Protein 1PBJ (pdb70)

InterPro domains:
  IPR000644 CBS domain [PF00571] (3-58)
  IPR000644 CBS domain [PF00571] (69-120)
  IPR000644 CBS domain [PS51371] (7-62)
  IPR000644 CBS domain [PS51371] (71-125)
  IPR000644 CBS domain [SM00116] (10-57)
  IPR000644 CBS domain [SM00116] (74-121)
  IPR046342 CBS domain superfamily [G3DSA:3.10.580.10] (1-125)
  IPR046342 CBS domain superfamily [SSF54631] (2-119)
  IPR051257 Diverse Function CBS-Domain-Containing Protein [PTHR43080] (1-119)

Foldseek 3Di:
DQLVFFQPFAADEQQFWQVVQVCCCVPPVDFKHQYDYPRAGDGMAGVVNVVVCVVVVHDRRPHTRVNPDAVLQEDESPDDLVVNVVSVVVPDQKGFYDDPRGGRGMHGVVRSVVVD

Secondary structure (DSSP, 8-state):
-GGG---S--EEETT-BHHHHHHHHHHH---EEEEEETTEEEEEEEHHHHHHHHHHT--TTTSBGGG---GGGEE-TTS-HHHHHH--TT--SEEEEEETTEEEEEEEHHHHHHH-

Organism: Methanothermobacter thermautotrophicus (strain ATCC 29096 / DSM 1053 / JCM 10044 / NBRC 100330 / Delta H) (NCBI:txid187420)

Structure (mmCIF, N/CA/C/O backbone):
data_1PBJ
#
_entry.id   1PBJ
#
_cell.length_a   58.788
_cell.length_b   48.586
_cell.length_c   56.481
_cell.angle_alpha   90.00
_cell.angle_beta   107.78
_cell.angle_gamma   90.00
#
_symmetry.space_group_name_H-M   'C 1 2 1'
#
loop_
_entity.id
_entity.type
_entity.pdbx_description
1 polymer 'hypothetical protein'
2 non-polymer 'MAGNESIUM ION'
3 water water
#
loop_
_atom_site.group_PDB
_atom_site.id
_atom_site.type_symbol
_atom_site.label_atom_id
_atom_site.label_alt_id
_atom_site.label_comp_id
_atom_site.label_asym_id
_atom_site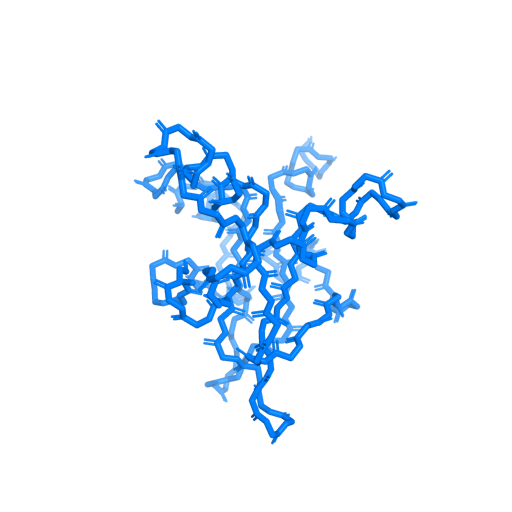.label_entity_id
_atom_site.label_seq_id
_atom_site.pdbx_PDB_ins_code
_atom_site.Cartn_x
_atom_site.Cartn_y
_atom_site.Cartn_z
_atom_site.occupancy
_atom_site.B_iso_or_equiv
_atom_site.auth_seq_id
_atom_site.auth_comp_id
_atom_site.auth_asym_id
_atom_site.auth_atom_id
_atom_site.pdbx_PDB_model_num
ATOM 1 N N . ARG A 1 2 ? -10.217 25.041 4.795 1.00 20.10 2 ARG A N 1
ATOM 2 C CA . ARG A 1 2 ? -9.129 24.101 5.203 1.00 18.61 2 ARG A CA 1
ATOM 3 C C . ARG A 1 2 ? -8.241 24.685 6.273 1.00 17.08 2 ARG A C 1
ATOM 4 O O . ARG A 1 2 ? -8.295 25.874 6.570 1.00 16.64 2 ARG A O 1
ATOM 12 N N . VAL A 1 3 ? -7.416 23.826 6.863 1.00 16.02 3 VAL A N 1
ATOM 13 C CA . VAL A 1 3 ? -6.520 24.266 7.913 1.00 16.40 3 VAL A CA 1
ATOM 14 C C . VAL A 1 3 ? -5.711 25.497 7.525 1.00 16.76 3 VAL A C 1
ATOM 15 O O . VAL A 1 3 ? -5.598 26.437 8.301 1.00 16.13 3 VAL A O 1
ATOM 19 N N . GLU A 1 4 ? -5.167 25.527 6.311 1.00 17.08 4 GLU A N 1
ATOM 20 C CA . GLU A 1 4 ? -4.373 26.696 5.966 1.00 19.18 4 GLU A CA 1
ATOM 21 C C . GLU A 1 4 ? -5.143 28.010 5.994 1.00 18.65 4 GLU A C 1
ATOM 22 O O . GLU A 1 4 ? -4.542 29.068 6.145 1.00 19.71 4 GLU A O 1
ATOM 28 N N . ASP A 1 5 ? -6.465 27.942 5.874 1.00 19.25 5 ASP A N 1
ATOM 29 C CA . ASP A 1 5 ? -7.286 29.149 5.880 1.00 21.05 5 ASP A CA 1
ATOM 30 C C . ASP A 1 5 ? -7.540 29.732 7.268 1.00 20.85 5 ASP A C 1
ATOM 31 O O . ASP A 1 5 ? -7.852 30.913 7.403 1.00 22.66 5 ASP A O 1
ATOM 36 N N A VAL A 1 6 ? -7.406 28.884 8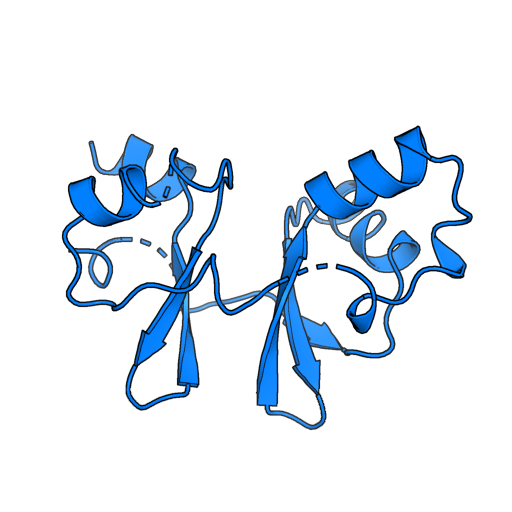.284 0.50 20.35 6 VAL A N 1
ATOM 37 N N B VAL A 1 6 ? -7.383 28.930 8.315 0.50 20.03 6 VAL A N 1
ATOM 38 C CA A VAL A 1 6 ? -7.693 29.244 9.673 0.50 20.38 6 VAL A CA 1
ATOM 39 C CA B VAL A 1 6 ? -7.629 29.454 9.656 0.50 19.70 6 VAL A CA 1
ATOM 40 C C A VAL A 1 6 ? -6.495 29.228 10.624 0.50 19.60 6 VAL A C 1
ATOM 41 C C B VAL A 1 6 ? -6.418 29.387 10.585 0.50 19.32 6 VAL A C 1
ATOM 42 O O A VAL A 1 6 ? -6.576 29.733 11.742 0.50 19.40 6 VAL A O 1
ATOM 43 O O B VAL A 1 6 ? -6.418 29.997 11.655 0.50 19.02 6 VAL A O 1
ATOM 58 N N . VAL A 1 8 ? -2.693 29.911 12.306 1.00 19.17 8 VAL A N 1
ATOM 59 C CA . VAL A 1 8 ? -1.900 31.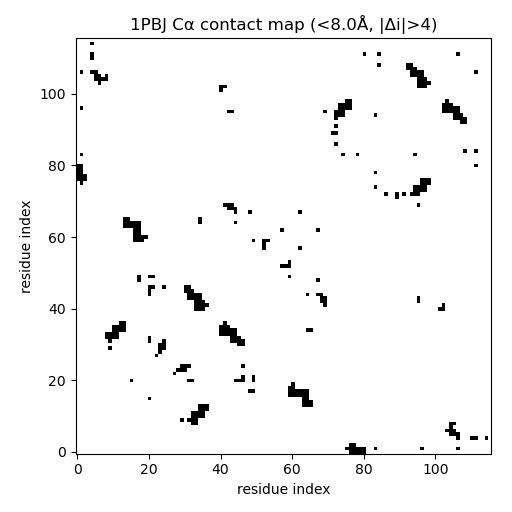072 12.670 1.00 19.87 8 VAL A CA 1
ATOM 60 C C . VAL A 1 8 ? -0.455 30.745 12.288 1.00 20.31 8 VAL A C 1
ATOM 61 O O . VAL A 1 8 ? 0.076 29.710 12.691 1.00 19.29 8 VAL A O 1
ATOM 65 N N . THR A 1 9 ? 0.178 31.601 11.491 1.00 20.91 9 THR A N 1
ATOM 66 C CA . THR A 1 9 ? 1.565 31.368 11.100 1.00 21.91 9 THR A CA 1
ATOM 67 C C . THR A 1 9 ? 2.537 32.141 12.000 1.00 21.92 9 THR A C 1
ATOM 68 O O . THR A 1 9 ? 3.727 31.818 12.095 1.00 22.95 9 THR A O 1
ATOM 72 N N . ASP A 1 10 ? 2.006 33.150 12.682 1.00 22.31 10 ASP A N 1
ATOM 73 C CA . ASP A 1 10 ? 2.774 33.977 13.602 1.00 24.73 10 ASP A CA 1
ATOM 74 C C . ASP A 1 10 ? 2.822 33.221 14.939 1.00 24.05 10 ASP A C 1
ATOM 75 O O . ASP A 1 10 ? 2.118 33.571 15.882 1.00 26.29 10 ASP A O 1
ATOM 80 N N . VAL A 1 11 ? 3.666 32.193 15.024 1.00 21.64 11 VAL A N 1
ATOM 81 C CA . VAL A 1 11 ? 3.708 31.386 16.246 1.00 20.09 11 VAL A CA 1
ATOM 82 C C . VAL A 1 11 ? 4.675 31.820 17.335 1.00 17.88 11 VAL A C 1
ATOM 83 O O . VAL A 1 11 ? 5.755 32.354 17.070 1.00 19.24 11 VAL A O 1
ATOM 87 N N . ASP A 1 12 ? 4.273 31.571 18.576 1.00 16.24 12 ASP A N 1
ATOM 88 C CA . ASP A 1 12 ? 5.110 31.864 19.732 1.00 15.89 12 ASP A CA 1
ATOM 89 C C . ASP A 1 12 ? 6.054 30.676 19.876 1.00 14.21 12 ASP A C 1
ATOM 90 O O . ASP A 1 12 ? 5.625 29.534 19.712 1.00 13.94 12 ASP A O 1
ATOM 95 N N . THR A 1 13 ? 7.320 30.935 20.156 1.00 13.35 13 THR A N 1
ATOM 96 C CA . THR A 1 13 ? 8.312 29.880 20.313 1.00 14.72 13 THR A CA 1
ATOM 97 C C . THR A 1 13 ? 8.996 29.945 21.668 1.00 14.27 13 THR A C 1
ATOM 98 O O . THR A 1 13 ? 8.995 30.986 22.342 1.00 16.34 13 THR A O 1
ATOM 102 N N . ILE A 1 14 ? 9.584 28.818 22.058 1.00 13.29 14 ILE A N 1
ATOM 103 C CA . ILE A 1 14 ? 10.320 28.719 23.305 1.00 12.20 14 ILE A CA 1
ATOM 104 C C . ILE A 1 14 ? 11.496 27.775 23.074 1.00 12.25 14 ILE A C 1
ATOM 105 O O . ILE A 1 14 ? 11.370 26.802 22.324 1.00 13.20 14 ILE A O 1
ATOM 110 N N . ASP A 1 15 ? 12.643 28.062 23.673 1.00 13.12 15 ASP A N 1
ATOM 111 C CA . ASP A 1 15 ? 13.792 27.194 23.476 1.00 13.54 15 ASP A CA 1
ATOM 112 C C . ASP A 1 15 ? 13.607 25.852 24.161 1.00 13.30 15 ASP A C 1
ATOM 113 O O . ASP A 1 15 ? 12.961 25.759 25.223 1.00 12.73 15 ASP A O 1
ATOM 118 N N . ILE A 1 16 ? 14.220 24.829 23.569 1.00 13.93 16 ILE A N 1
ATOM 119 C CA . ILE A 1 16 ? 14.134 23.468 24.076 1.00 15.22 16 ILE A CA 1
ATOM 120 C C . ILE A 1 16 ? 14.678 23.299 25.500 1.00 14.14 16 ILE A C 1
ATOM 121 O O . ILE A 1 16 ? 14.303 22.358 26.203 1.00 15.21 16 ILE A O 1
ATOM 126 N N . THR A 1 17 ? 15.521 24.230 25.940 1.00 13.96 17 THR A N 1
ATOM 127 C CA . THR A 1 17 ? 16.078 24.143 27.288 1.00 14.87 17 THR A CA 1
ATOM 128 C C . THR A 1 17 ? 15.192 24.803 28.350 1.00 13.35 17 THR A C 1
ATOM 129 O O . THR A 1 17 ? 15.525 24.776 29.536 1.00 14.39 17 THR A O 1
ATOM 133 N N . ALA A 1 18 ? 14.076 25.400 27.929 1.00 11.73 18 ALA A N 1
ATOM 134 C CA . ALA A 1 18 ? 13.172 26.040 28.884 1.00 10.81 18 ALA A CA 1
ATOM 135 C C . ALA A 1 18 ? 12.463 25.017 29.767 1.00 10.25 18 ALA A C 1
ATOM 136 O O . ALA A 1 18 ? 12.494 23.806 29.484 1.00 10.60 18 ALA A O 1
ATOM 138 N N . SER A 1 19 ? 11.841 25.499 30.839 1.00 9.66 19 SER A N 1
ATOM 139 C CA . SER A 1 19 ? 11.127 24.636 31.772 1.00 10.19 19 SER A CA 1
ATOM 140 C C . SER A 1 19 ? 9.630 24.931 31.803 1.00 9.76 19 SER A C 1
ATOM 141 O O . SER A 1 19 ? 9.153 25.916 31.222 1.00 9.47 19 SER A O 1
ATOM 144 N N . LEU A 1 20 ? 8.889 24.074 32.512 1.00 9.83 20 LEU A N 1
ATOM 145 C CA . LEU A 1 20 ? 7.459 24.292 32.676 1.00 8.72 20 LEU A CA 1
ATOM 146 C C . LEU A 1 20 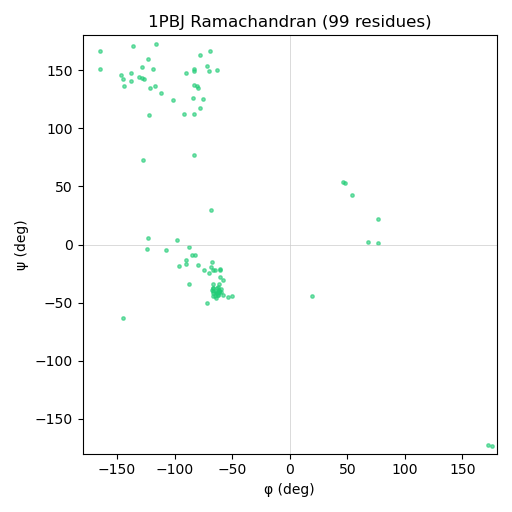? 7.192 25.546 33.526 1.00 9.42 20 LEU A C 1
ATOM 147 O O . LEU A 1 20 ? 6.103 26.110 33.460 1.00 9.78 20 LEU A O 1
ATOM 152 N N . GLU A 1 21 ? 8.163 25.969 34.339 1.00 10.00 21 GLU A N 1
ATOM 153 C CA . GLU A 1 21 ? 7.981 27.209 35.096 1.00 11.01 21 GLU A CA 1
ATOM 154 C C . GLU A 1 21 ? 7.936 28.367 34.083 1.00 9.79 21 GLU A C 1
ATOM 155 O O . GLU A 1 21 ? 7.163 29.305 34.248 1.00 10.06 21 GLU A O 1
ATOM 161 N N . ASP A 1 22 ? 8.741 28.285 33.025 1.00 9.19 22 ASP A N 1
ATOM 162 C CA . ASP A 1 22 ? 8.721 29.317 31.993 1.00 9.85 22 ASP A CA 1
ATOM 163 C C . ASP A 1 22 ? 7.380 29.292 31.251 1.00 10.29 22 ASP A C 1
ATOM 164 O O . ASP A 1 22 ? 6.808 30.338 30.959 1.00 10.90 22 ASP A O 1
ATOM 169 N N . VAL A 1 23 ? 6.866 28.093 30.941 1.00 8.82 23 VAL A N 1
ATOM 170 C CA . VAL A 1 23 ? 5.580 27.991 30.247 1.00 8.64 23 VAL A CA 1
ATOM 171 C C . VAL A 1 23 ? 4.472 28.573 31.120 1.00 8.70 23 VAL A C 1
ATOM 172 O O . VAL A 1 23 ? 3.600 29.290 30.621 1.00 9.32 23 VAL A O 1
ATOM 176 N N . LEU A 1 24 ? 4.506 28.284 32.421 1.00 8.01 24 LEU A N 1
ATOM 177 C CA . LEU A 1 24 ? 3.522 28.829 33.332 1.00 8.51 24 LEU A CA 1
ATOM 178 C C . LEU A 1 24 ? 3.588 30.357 33.359 1.00 8.87 24 LEU A C 1
ATOM 179 O O . LEU A 1 24 ? 2.552 31.047 33.285 1.00 9.45 24 LEU A O 1
ATOM 184 N N A ARG A 1 25 ? 4.807 30.887 33.462 0.50 9.36 25 ARG A N 1
ATOM 185 N N B ARG A 1 25 ? 4.802 30.894 33.476 0.50 9.03 25 ARG A N 1
ATOM 186 C CA A ARG A 1 25 ? 4.992 32.331 33.520 0.50 10.19 25 ARG A CA 1
ATOM 187 C CA B ARG A 1 25 ? 4.964 32.340 33.548 0.50 9.40 25 ARG A CA 1
ATOM 188 C C A ARG A 1 25 ? 4.469 32.988 32.250 0.50 10.08 25 ARG A C 1
ATOM 189 C C B ARG A 1 25 ? 4.491 33.005 32.248 0.50 9.59 25 ARG A C 1
ATOM 190 O O A ARG A 1 25 ? 3.789 34.020 32.311 0.50 11.12 25 ARG A O 1
ATOM 191 O O B ARG A 1 25 ? 3.864 34.067 32.287 0.50 10.54 25 ARG A O 1
ATOM 206 N N . ASN A 1 26 ? 4.777 32.400 31.100 1.00 9.82 26 ASN A N 1
ATOM 207 C CA . ASN A 1 26 ? 4.327 32.956 29.825 1.00 10.00 26 ASN A CA 1
ATOM 208 C C . ASN A 1 26 ? 2.805 33.015 29.775 1.00 10.21 26 ASN A C 1
ATOM 209 O O . ASN A 1 26 ? 2.242 33.922 29.177 1.00 11.01 26 ASN A O 1
ATOM 214 N N . TYR A 1 27 ? 2.135 32.040 30.382 1.00 9.57 27 TYR A N 1
ATOM 215 C CA . TYR A 1 27 ? 0.684 32.067 30.430 1.00 9.99 27 TYR A CA 1
ATOM 216 C C . TYR A 1 27 ? 0.151 33.144 31.381 1.00 9.65 27 TYR A C 1
ATOM 217 O O . TYR A 1 27 ? -0.700 33.957 31.007 1.00 10.70 27 TYR A O 1
ATOM 226 N N . VAL A 1 28 ? 0.662 33.163 32.606 1.00 10.27 28 VAL A N 1
ATOM 227 C CA . VAL A 1 28 ? 0.162 34.110 33.586 1.00 12.44 28 VAL A CA 1
ATOM 228 C C . VAL A 1 28 ? 0.486 35.557 33.244 1.00 11.92 28 VAL A C 1
ATOM 229 O O . VAL A 1 28 ? -0.361 36.440 33.429 1.00 14.06 28 VAL A O 1
ATOM 233 N N . GLU A 1 29 ? 1.684 35.807 32.726 1.00 10.43 29 GLU A N 1
ATOM 234 C CA . GLU A 1 29 ? 2.077 37.188 32.408 1.00 11.21 29 GLU A CA 1
ATOM 235 C C . GLU A 1 29 ? 1.673 37.680 31.018 1.00 12.27 29 GLU A C 1
ATOM 236 O O . GLU A 1 29 ? 1.344 38.864 30.849 1.00 12.81 29 GLU A O 1
ATOM 242 N N . ASN A 1 30 ? 1.664 36.799 30.028 1.00 10.32 30 ASN A N 1
ATOM 243 C CA . ASN A 1 30 ? 1.413 37.212 28.655 1.00 11.30 30 ASN A CA 1
ATOM 244 C C . ASN A 1 30 ? 0.253 36.517 27.967 1.00 11.37 30 ASN A C 1
ATOM 245 O O . ASN A 1 30 ? 0.053 36.718 26.778 1.00 12.95 30 ASN A O 1
ATOM 250 N N . ALA A 1 31 ? -0.475 35.694 28.709 1.00 11.66 31 ALA A N 1
ATOM 251 C CA . ALA A 1 31 ? -1.634 34.985 28.169 1.00 11.76 31 ALA A CA 1
ATOM 252 C C . ALA A 1 31 ? -1.316 34.002 27.041 1.00 11.77 31 ALA A C 1
ATOM 253 O O . ALA A 1 31 ? -2.172 33.739 26.179 1.00 14.75 31 ALA A O 1
ATOM 255 N N A LYS A 1 32 ? -0.099 33.450 27.041 0.50 11.52 32 LYS A N 1
ATOM 256 N N B LYS A 1 32 ? -0.103 33.460 27.055 0.50 11.04 32 LYS A N 1
ATOM 257 C CA A LYS A 1 32 ? 0.315 32.473 26.024 0.50 12.09 32 LYS A CA 1
ATOM 258 C CA B LYS A 1 32 ? 0.280 32.477 26.060 0.50 11.20 32 LYS A CA 1
ATOM 259 C C A LYS A 1 32 ? 0.003 31.061 26.519 0.50 10.52 32 LYS A C 1
ATOM 260 C C B LYS A 1 32 ? -0.127 31.119 26.617 0.50 10.09 32 LYS A C 1
ATOM 261 O O A LYS A 1 32 ? 0.628 30.574 27.461 0.50 10.90 32 LYS A O 1
ATOM 262 O O B LYS A 1 32 ? 0.261 30.750 27.725 0.50 10.25 32 LYS A O 1
ATOM 273 N N . GLY A 1 33 ? -0.952 30.408 25.860 1.00 9.79 33 GLY A N 1
ATOM 274 C CA . GLY A 1 33 ? -1.381 29.076 26.272 1.00 10.08 33 GLY A CA 1
ATOM 275 C C . GLY A 1 33 ? -0.473 27.957 25.798 1.00 9.60 33 GLY A C 1
ATOM 276 O O . GLY A 1 33 ? -0.589 26.813 26.273 1.00 9.75 33 GLY A O 1
ATOM 277 N N . SER A 1 34 ? 0.439 28.269 24.885 1.00 9.15 34 SER A 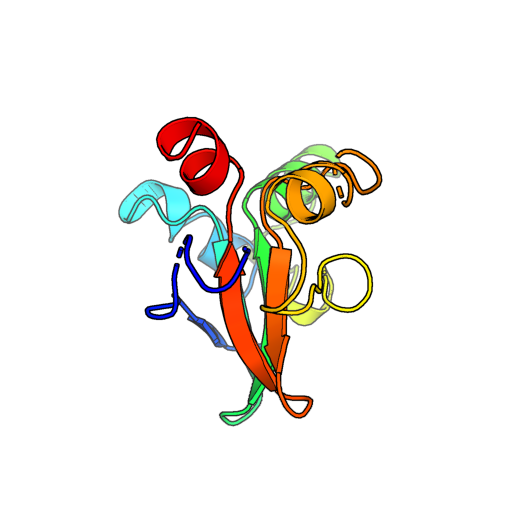N 1
ATOM 278 C CA . SER A 1 34 ? 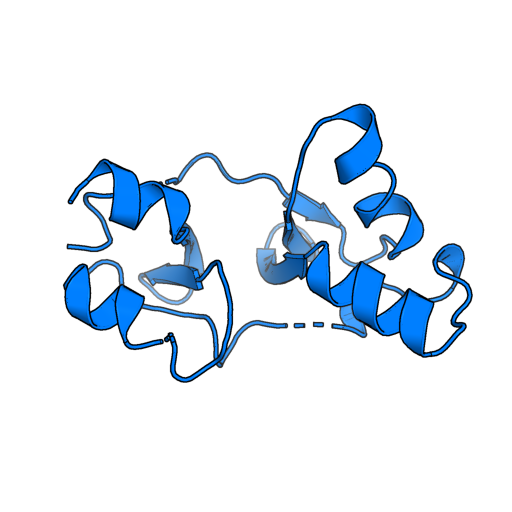1.337 27.260 24.326 1.00 10.03 34 SER A CA 1
ATOM 279 C C . SER A 1 34 ? 2.495 27.939 23.608 1.00 9.91 34 SER A C 1
ATOM 280 O O . SER A 1 34 ? 2.467 29.158 23.363 1.00 11.07 34 SER A O 1
ATOM 283 N N . SER A 1 35 ? 3.511 27.160 23.298 1.00 9.59 35 SER A N 1
ATOM 284 C CA . SER A 1 35 ? 4.646 27.636 22.527 1.00 10.23 35 SER A CA 1
ATOM 285 C C . SER A 1 35 ? 5.162 26.485 21.671 1.00 10.69 35 SER A C 1
ATOM 286 O O . SER A 1 35 ? 5.089 25.306 22.072 1.00 9.45 35 SER A O 1
ATOM 289 N N . VAL A 1 36 ? 5.646 26.813 20.479 1.00 10.01 36 VAL A N 1
ATOM 290 C CA . VAL A 1 36 ? 6.300 25.831 19.617 1.00 10.72 36 VAL A CA 1
ATOM 291 C C . VAL A 1 36 ? 7.759 25.771 20.114 1.00 10.04 36 VAL A C 1
ATOM 292 O O . VAL A 1 36 ? 8.450 26.808 20.240 1.00 11.98 36 VAL A O 1
ATOM 296 N N . VAL A 1 37 ? 8.236 24.569 20.433 1.00 10.67 37 VAL A N 1
ATOM 297 C CA . VAL A 1 37 ? 9.583 24.382 20.956 1.00 10.66 37 VAL A CA 1
ATOM 298 C C . VAL A 1 37 ? 10.583 24.418 19.805 1.00 12.22 37 VAL A C 1
ATOM 299 O O . VAL A 1 37 ? 10.368 23.805 18.760 1.00 12.48 37 VAL A O 1
ATOM 303 N N . VAL A 1 38 ? 11.673 25.144 20.014 1.00 12.34 38 VAL A N 1
ATOM 304 C CA . VAL A 1 38 ? 12.714 25.277 18.995 1.00 13.74 38 VAL A CA 1
ATOM 305 C C . VAL A 1 38 ? 14.051 24.793 19.525 1.00 15.18 38 VAL A C 1
ATOM 306 O O . VAL A 1 38 ? 14.440 25.114 20.652 1.00 16.12 38 VAL A O 1
ATOM 310 N N . LYS A 1 39 ? 14.737 24.016 18.695 1.00 16.75 39 LYS A N 1
ATOM 311 C CA . LYS A 1 39 ? 16.062 23.496 19.013 1.00 18.90 39 LYS A CA 1
ATOM 312 C C . LYS A 1 39 ? 16.995 23.979 17.903 1.00 20.72 39 LYS A C 1
ATOM 313 O O . LYS A 1 39 ? 16.860 23.562 16.753 1.00 20.48 39 LYS A O 1
ATOM 319 N N . GLU A 1 40 ? 17.910 24.878 18.263 1.00 23.04 40 GLU A N 1
ATOM 320 C CA . GLU A 1 40 ? 18.868 25.441 17.309 1.00 26.01 40 GLU A CA 1
ATOM 321 C C . GLU A 1 40 ? 18.181 25.906 16.029 1.00 26.13 40 GLU A C 1
ATOM 322 O O . GLU A 1 40 ? 18.556 25.495 14.920 1.00 27.63 40 GLU A O 1
ATOM 328 N N . GLY A 1 41 ? 17.161 26.739 16.194 1.00 25.16 41 GLY A N 1
ATOM 329 C CA . GLY A 1 41 ? 16.438 27.277 15.054 1.00 24.28 41 GLY A CA 1
ATOM 330 C C . GLY A 1 41 ? 15.443 26.375 14.341 1.00 24.08 41 GLY A C 1
ATOM 331 O O . GLY A 1 41 ? 14.834 26.803 13.359 1.00 25.94 41 GLY A O 1
ATOM 332 N N . VAL A 1 42 ? 15.267 25.145 14.803 1.00 21.64 42 VAL A N 1
ATOM 333 C CA . VAL A 1 42 ? 14.321 24.244 14.152 1.00 19.41 42 VAL A CA 1
ATOM 334 C C . VAL A 1 42 ? 13.135 23.979 15.079 1.00 17.16 42 VAL A C 1
ATOM 335 O O . VAL A 1 42 ? 13.322 23.657 16.248 1.00 17.11 42 VAL A O 1
ATOM 339 N N . ARG A 1 43 ? 11.927 24.134 14.551 1.00 15.96 43 ARG A N 1
ATOM 340 C CA . ARG A 1 43 ? 10.711 23.886 15.349 1.00 13.70 43 ARG A CA 1
ATOM 341 C C . ARG A 1 43 ? 10.562 22.383 15.473 1.00 15.43 43 ARG A C 1
ATOM 342 O O . ARG A 1 43 ? 10.536 21.672 14.463 1.00 16.08 43 ARG A O 1
ATOM 350 N N . VAL A 1 44 ? 10.465 21.893 16.706 1.00 13.39 44 VAL A N 1
ATOM 351 C CA . VAL A 1 44 ? 10.403 20.457 16.945 1.00 13.30 44 VAL A CA 1
ATOM 352 C C . VAL A 1 44 ? 9.213 19.897 17.728 1.00 11.92 44 VAL A C 1
ATOM 353 O O . VAL A 1 44 ? 9.109 18.691 17.886 1.00 12.80 44 VAL A O 1
ATOM 357 N N . GLY A 1 45 ? 8.324 20.748 18.216 1.00 11.75 45 GLY A N 1
ATOM 358 C CA . GLY A 1 45 ? 7.178 20.236 18.947 1.00 11.19 45 GLY A CA 1
ATOM 359 C C . GLY A 1 45 ? 6.406 21.374 19.574 1.00 9.87 45 GLY A C 1
ATOM 360 O O . GLY A 1 45 ? 6.682 22.549 19.313 1.00 10.31 45 GLY A O 1
ATOM 361 N N . ILE A 1 46 ? 5.421 21.025 20.392 1.00 7.80 46 ILE A N 1
ATOM 362 C CA . ILE A 1 46 ? 4.593 22.024 21.078 1.00 7.93 46 ILE A CA 1
ATOM 363 C C . ILE A 1 46 ? 4.507 21.687 22.571 1.00 8.38 46 ILE A C 1
ATOM 364 O O . ILE A 1 46 ? 4.508 20.504 22.947 1.00 7.95 46 ILE A O 1
ATOM 369 N N . VAL A 1 47 ? 4.483 22.716 23.420 1.00 7.91 47 VAL A N 1
ATOM 370 C CA . VAL A 1 47 ? 4.331 22.534 24.863 1.00 8.34 47 VAL A CA 1
ATOM 371 C C . VAL A 1 47 ? 3.188 23.460 25.243 1.00 7.72 47 VAL A C 1
ATOM 372 O O . VAL A 1 47 ? 3.055 24.577 24.689 1.00 8.00 47 VAL A O 1
ATOM 376 N N . THR A 1 48 ? 2.366 23.015 26.188 1.00 8.21 48 THR A N 1
ATOM 377 C CA . THR A 1 48 ? 1.156 23.768 26.506 1.00 7.62 48 THR A CA 1
ATOM 378 C C . THR A 1 48 ? 0.866 23.918 27.993 1.00 7.43 48 THR A C 1
ATOM 379 O O . THR A 1 48 ? 1.496 23.275 28.843 1.00 7.93 48 THR A O 1
ATOM 383 N N . THR A 1 49 ? -0.125 24.757 28.308 1.00 7.30 49 THR A N 1
ATOM 384 C CA . THR A 1 49 ? -0.552 24.881 29.696 1.00 7.91 49 THR A CA 1
ATOM 385 C C . THR A 1 49 ? -1.160 23.561 30.212 1.00 8.49 49 THR A C 1
ATOM 386 O O . THR A 1 49 ? -1.200 23.359 31.427 1.00 8.94 49 THR A O 1
ATOM 390 N N . TRP A 1 50 ? -1.629 22.684 29.322 1.00 8.54 50 TRP A N 1
ATOM 391 C CA . TRP A 1 50 ? -2.123 21.382 29.792 1.00 8.61 50 TRP A CA 1
ATOM 392 C C . TRP A 1 50 ? -0.921 20.587 30.342 1.00 8.68 50 TRP A C 1
ATOM 393 O O . TRP A 1 50 ? -1.051 19.879 31.353 1.00 8.43 50 TRP A O 1
ATOM 404 N N . ASP A 1 51 ? 0.253 20.698 29.716 1.00 8.48 51 ASP A N 1
ATOM 405 C CA . ASP A 1 51 ? 1.443 20.024 30.247 1.00 8.01 51 ASP A CA 1
ATOM 406 C C . ASP A 1 51 ? 1.768 20.587 31.629 1.00 8.18 51 ASP A C 1
ATOM 407 O O . ASP A 1 51 ? 2.204 19.847 32.534 1.00 8.96 51 ASP A O 1
ATOM 412 N N . VAL A 1 52 ? 1.572 21.898 31.831 1.00 8.37 52 VAL A N 1
ATOM 413 C CA . VAL A 1 52 ? 1.808 22.477 33.151 1.00 8.95 52 VAL A CA 1
ATOM 414 C C . VAL A 1 52 ? 0.825 21.875 34.164 1.00 8.66 52 VAL A C 1
ATOM 415 O O . VAL A 1 52 ? 1.218 21.493 35.273 1.00 9.05 52 VAL A O 1
ATOM 419 N N . LEU A 1 53 ? -0.457 21.800 33.796 1.00 8.34 53 LEU A N 1
ATOM 420 C CA . LEU A 1 53 ? -1.464 21.231 34.700 1.00 8.05 53 LEU A CA 1
ATOM 421 C C . LEU A 1 53 ? -1.112 19.777 35.052 1.00 9.65 53 LEU A C 1
ATOM 422 O O . LEU A 1 53 ? -1.258 19.387 36.215 1.00 9.24 53 LEU A O 1
ATOM 427 N N . GLU A 1 54 ? -0.645 18.997 34.083 1.00 8.81 54 GLU A N 1
ATOM 428 C CA . GLU A 1 54 ? -0.264 17.609 34.365 1.00 8.74 54 GLU A CA 1
ATOM 429 C C . GLU A 1 54 ? 0.869 17.550 35.381 1.00 10.04 54 GLU A C 1
ATOM 430 O O . GLU A 1 54 ? 0.882 16.680 36.256 1.00 11.95 54 GLU A O 1
ATOM 436 N N . ALA A 1 55 ? 1.840 18.452 35.262 1.00 9.21 55 ALA A N 1
ATOM 437 C CA . ALA A 1 55 ? 2.946 18.479 36.212 1.00 10.22 55 ALA A CA 1
ATOM 438 C C . ALA A 1 55 ? 2.462 18.878 37.612 1.00 10.76 55 ALA A C 1
ATOM 439 O O . ALA A 1 55 ? 2.904 18.308 38.628 1.00 12.16 55 ALA A O 1
ATOM 441 N N . ILE A 1 56 ? 1.546 19.838 37.697 1.00 9.73 56 ILE 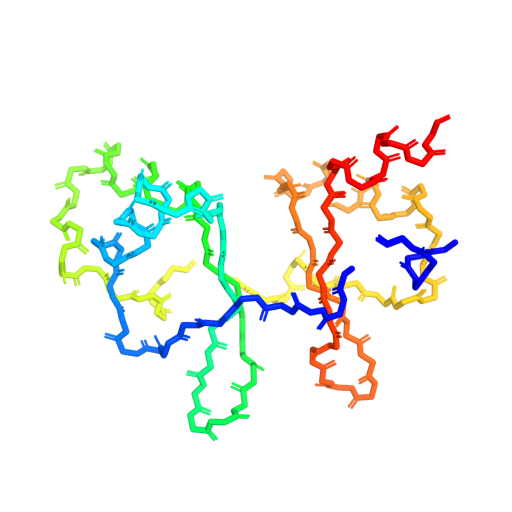A N 1
ATOM 442 C CA . ILE A 1 56 ? 0.976 20.241 38.985 1.00 11.04 56 ILE A CA 1
ATOM 443 C C . ILE A 1 56 ? 0.240 19.060 39.616 1.00 11.89 56 ILE A C 1
ATOM 444 O O . ILE A 1 56 ? 0.370 18.804 40.816 1.00 13.35 56 ILE A O 1
ATOM 449 N N . ALA A 1 57 ? -0.526 18.322 38.813 1.00 11.20 57 ALA A N 1
ATOM 450 C CA . ALA A 1 57 ? -1.269 17.166 39.329 1.00 11.36 57 ALA A CA 1
ATOM 451 C C . ALA A 1 57 ? -0.317 16.115 39.889 1.00 13.28 57 ALA A C 1
ATOM 452 O O . ALA A 1 57 ? -0.658 15.447 40.870 1.00 14.14 57 ALA A O 1
ATOM 454 N N . GLU A 1 58 ? 0.857 15.975 39.281 1.00 13.42 58 GLU A N 1
ATOM 455 C CA . GLU A 1 58 ? 1.845 15.003 39.749 1.00 16.38 58 GLU A CA 1
ATOM 456 C C . GLU A 1 58 ? 2.723 15.551 40.875 1.00 16.96 58 GLU A C 1
ATOM 457 O O . GLU A 1 58 ? 3.484 14.799 41.499 1.00 19.09 58 GLU A O 1
ATOM 463 N N . GLY A 1 59 ? 2.615 16.842 41.158 1.00 16.60 59 GLY A N 1
ATOM 464 C CA . GLY A 1 59 ? 3.436 17.441 42.202 1.00 17.44 59 GLY A CA 1
ATOM 465 C C . GLY A 1 59 ? 4.873 17.683 41.759 1.00 18.58 59 GLY A C 1
ATOM 466 O O . GLY A 1 59 ? 5.769 17.783 42.600 1.00 19.05 59 GLY A O 1
ATOM 467 N N . ASP A 1 60 ? 5.114 17.776 40.455 1.00 17.28 60 ASP A N 1
ATOM 468 C CA . ASP A 1 60 ? 6.470 18.012 39.949 1.00 17.46 60 ASP A CA 1
ATOM 469 C C . ASP A 1 60 ? 6.939 19.443 40.234 1.00 17.04 60 ASP A C 1
ATOM 470 O O . ASP A 1 60 ? 6.135 20.375 40.399 1.00 18.32 60 ASP A O 1
ATOM 475 N N . ASP A 1 61 ? 8.257 19.610 40.323 1.00 16.73 61 ASP A N 1
ATOM 476 C CA . ASP A 1 61 ? 8.831 20.943 40.494 1.00 15.90 61 ASP A CA 1
ATOM 477 C C . ASP A 1 61 ? 8.875 21.467 39.042 1.00 13.95 61 ASP A C 1
ATOM 478 O O . ASP A 1 61 ? 9.635 20.964 38.213 1.00 13.65 61 ASP A O 1
ATOM 483 N N . LEU A 1 62 ? 8.063 22.476 38.745 1.00 13.09 62 LEU A N 1
ATOM 484 C CA . LEU A 1 62 ? 7.985 22.990 37.379 1.00 12.13 62 LEU A CA 1
ATOM 485 C C . LEU A 1 62 ? 9.312 23.480 36.801 1.00 12.50 62 LEU A C 1
ATOM 486 O O . LEU A 1 62 ? 9.539 23.387 35.612 1.00 12.76 62 LEU A O 1
ATOM 491 N N . ALA A 1 63 ? 10.197 23.988 37.655 1.00 13.97 63 ALA A N 1
ATOM 492 C CA . ALA A 1 63 ? 11.486 24.464 37.177 1.00 14.81 63 ALA A CA 1
ATOM 493 C C . ALA A 1 63 ? 12.380 23.317 36.720 1.00 15.28 63 ALA A C 1
ATOM 494 O O . ALA A 1 63 ? 13.272 23.514 35.884 1.00 16.19 63 ALA A O 1
ATOM 496 N N . GLU A 1 64 ? 12.137 22.119 37.252 1.00 15.53 64 GLU A N 1
ATOM 497 C CA . GLU A 1 64 ? 12.955 20.968 36.915 1.00 16.97 64 GLU A CA 1
ATOM 498 C C . GLU A 1 64 ? 12.459 20.172 35.722 1.00 16.32 64 GLU A C 1
ATOM 499 O O . GLU A 1 64 ? 13.191 19.340 35.191 1.00 19.16 64 GLU A O 1
ATOM 505 N N . VAL A 1 65 ? 11.229 20.423 35.285 1.00 13.61 65 VAL A N 1
ATOM 506 C CA . VAL A 1 65 ? 10.705 19.696 34.130 1.00 13.39 65 VAL A CA 1
ATOM 507 C C . VAL A 1 65 ? 11.019 20.533 32.883 1.00 12.56 65 VAL A C 1
ATOM 508 O O . VAL A 1 65 ? 10.489 21.641 32.710 1.00 13.94 65 VAL A O 1
ATOM 512 N N . LYS A 1 66 ? 11.900 20.032 32.028 1.00 11.82 66 LYS A N 1
ATOM 513 C CA . LYS A 1 66 ? 12.248 20.767 30.816 1.00 11.22 66 LYS A CA 1
ATOM 514 C C . LYS A 1 66 ? 11.217 20.508 29.719 1.00 10.81 66 LYS A C 1
ATOM 515 O O . LYS A 1 66 ? 10.589 19.429 29.669 1.00 10.87 66 LYS A O 1
ATOM 521 N N . VAL A 1 67 ? 11.032 21.476 28.830 1.00 10.23 67 VAL A N 1
ATOM 522 C CA . VAL A 1 67 ? 9.986 21.301 27.832 1.00 9.73 67 VAL A CA 1
ATOM 523 C C . VAL A 1 67 ? 10.159 20.096 26.920 1.00 10.90 67 VAL A C 1
ATOM 524 O O . VAL A 1 67 ? 9.160 19.536 26.454 1.00 10.61 67 VAL A O 1
ATOM 528 N N . TRP A 1 68 ? 11.396 19.658 26.681 1.00 10.10 68 TRP A N 1
ATOM 529 C CA . TRP A 1 68 ? 11.584 18.479 25.828 1.00 10.42 68 TRP A CA 1
ATOM 530 C C . TRP A 1 68 ? 11.074 17.209 26.487 1.00 10.50 68 TRP A C 1
ATOM 531 O O . TRP A 1 68 ? 10.809 16.224 25.798 1.00 11.46 68 TRP A O 1
ATOM 542 N N . GLU A 1 69 ? 10.919 17.212 27.806 1.00 10.33 69 GLU A N 1
ATOM 543 C CA . GLU A 1 69 ? 10.430 16.026 28.502 1.00 11.06 69 GLU A CA 1
ATOM 544 C C . GLU A 1 69 ? 8.933 15.804 28.294 1.00 11.09 69 GLU A C 1
ATOM 545 O O . GLU A 1 69 ? 8.449 14.680 28.471 1.00 11.61 69 GLU A O 1
ATOM 551 N N . VAL A 1 70 ? 8.209 16.870 27.932 1.00 10.42 70 VAL A N 1
ATOM 552 C CA . VAL A 1 70 ? 6.751 16.806 27.825 1.00 9.44 70 VAL A CA 1
ATOM 553 C C . VAL A 1 70 ? 6.190 17.293 26.491 1.00 9.94 70 VAL A C 1
ATOM 554 O O . VAL A 1 70 ? 4.985 17.187 26.266 1.00 10.91 70 VAL A O 1
ATOM 566 N N . GLU A 1 72 ? 5.120 17.608 22.519 1.00 9.26 72 GLU A N 1
ATOM 567 C CA . GLU A 1 72 ? 4.472 16.671 21.606 1.00 8.45 72 GLU A CA 1
ATOM 568 C C . GLU A 1 72 ? 4.634 17.107 20.163 1.00 8.72 72 GLU A C 1
ATOM 569 O O . GLU A 1 72 ? 4.744 18.306 19.864 1.00 9.57 72 GLU A O 1
ATOM 575 N N . ARG A 1 73 ? 4.643 16.145 19.256 1.00 8.95 73 ARG A N 1
ATOM 576 C CA . ARG A 1 73 ? 4.697 16.475 17.851 1.00 9.06 73 ARG A CA 1
ATOM 577 C C . ARG A 1 73 ? 3.897 15.531 16.976 1.00 9.89 73 ARG A C 1
ATOM 578 O O . ARG A 1 73 ? 2.912 15.926 16.349 1.00 10.40 73 ARG A O 1
ATOM 586 N N . ASP A 1 74 ? 4.279 14.265 16.949 1.00 10.71 74 ASP A N 1
ATOM 587 C CA . ASP A 1 74 ? 3.620 13.342 16.036 1.00 13.15 74 ASP A CA 1
ATOM 588 C C . ASP A 1 74 ? 2.116 13.221 16.069 1.00 13.56 74 ASP A C 1
ATOM 589 O O . ASP A 1 74 ? 1.472 13.217 14.999 1.00 16.35 74 ASP A O 1
ATOM 594 N N . LEU A 1 75 ? 1.529 13.139 17.252 1.00 13.02 75 LEU A N 1
ATOM 595 C CA . LEU A 1 75 ? 0.082 12.978 17.288 1.00 14.68 75 LEU A CA 1
ATOM 596 C C . LEU A 1 75 ? -0.690 14.249 17.145 1.00 14.41 75 LEU A C 1
ATOM 597 O O . LEU A 1 75 ? -1.911 14.212 16.973 1.00 16.62 75 LEU A O 1
ATOM 602 N N . VAL A 1 76 ? 0.001 15.378 17.185 1.00 10.67 76 VAL A N 1
ATOM 603 C CA . VAL A 1 76 ? -0.697 16.654 17.100 1.00 12.59 76 VAL A CA 1
ATOM 604 C C . VAL A 1 76 ? -0.373 17.436 15.848 1.00 12.60 76 VAL A C 1
ATOM 605 O O . VAL A 1 76 ? -0.574 18.632 15.803 1.00 14.56 76 VAL A O 1
ATOM 609 N N A THR A 1 77 ? 0.158 16.777 14.824 0.50 13.16 77 THR A N 1
ATOM 610 N N B THR A 1 77 ? 0.109 16.741 14.830 0.50 12.80 77 THR A N 1
ATOM 611 C CA A THR A 1 77 ? 0.496 17.476 13.585 0.50 13.65 77 THR A CA 1
ATOM 612 C CA B THR A 1 77 ? 0.449 17.377 13.573 0.50 13.04 77 THR A CA 1
ATOM 613 C C A THR A 1 77 ? -0.504 17.141 12.489 0.50 12.80 77 THR A C 1
ATOM 614 C C B THR A 1 77 ? -0.680 17.179 12.581 0.50 12.61 77 THR A C 1
ATOM 615 O O A THR A 1 77 ? -0.916 15.982 12.343 0.50 12.84 77 THR A O 1
ATOM 616 O O B THR A 1 77 ? -1.402 16.174 12.627 0.50 13.78 77 THR A O 1
ATOM 623 N N . ILE A 1 78 ? -0.854 18.170 11.716 1.00 12.50 78 ILE A N 1
ATOM 624 C CA . ILE A 1 78 ? -1.839 18.078 10.661 1.00 13.20 78 ILE A CA 1
ATOM 625 C C . ILE A 1 78 ? -1.352 18.848 9.450 1.00 13.18 78 ILE A C 1
ATOM 626 O O . ILE A 1 78 ? -0.551 19.783 9.538 1.00 12.73 78 ILE A O 1
ATOM 631 N N . SER A 1 79 ? -1.857 18.432 8.289 1.00 15.22 79 SER A N 1
ATOM 632 C CA . SER A 1 79 ? -1.495 19.087 7.048 1.00 15.84 79 SER A CA 1
ATOM 633 C C . SER A 1 79 ? -2.353 20.332 6.824 1.00 15.62 79 SER A C 1
ATOM 634 O O . SER A 1 79 ? -3.494 20.395 7.287 1.00 15.35 79 SER A O 1
ATOM 637 N N . PRO A 1 80 ? -1.814 21.354 6.154 1.00 14.74 80 PRO A N 1
ATOM 638 C CA . PRO A 1 80 ? -2.610 22.561 5.888 1.00 14.97 80 PRO A CA 1
ATOM 639 C C . PRO A 1 80 ? -3.754 22.211 4.906 1.00 14.36 80 PRO A C 1
ATOM 640 O O . PRO A 1 80 ? -4.703 22.980 4.773 1.00 15.44 80 PRO A O 1
ATOM 644 N N . ARG A 1 81 ? -3.653 21.052 4.253 1.00 14.95 81 ARG A N 1
ATOM 645 C CA . ARG A 1 81 ? -4.659 20.582 3.285 1.00 16.69 81 ARG A CA 1
ATOM 646 C C . ARG A 1 81 ? -5.887 19.965 3.940 1.00 17.31 81 ARG A C 1
ATOM 647 O O . ARG A 1 81 ? -6.929 19.823 3.304 1.00 18.29 81 ARG A O 1
ATOM 655 N N . ALA A 1 82 ? -5.780 19.598 5.212 1.00 16.27 82 ALA A N 1
ATOM 656 C CA . ALA A 1 82 ? -6.900 18.993 5.910 1.00 16.20 82 ALA A CA 1
ATOM 657 C C . ALA A 1 82 ? -8.089 19.948 6.009 1.00 14.52 82 ALA A C 1
ATOM 658 O O . ALA A 1 82 ? -7.923 21.171 6.067 1.00 14.97 82 ALA A O 1
ATOM 660 N N . THR A 1 83 ? -9.301 19.401 6.037 1.00 15.19 83 THR A N 1
ATOM 661 C CA . THR A 1 83 ? -10.457 20.272 6.196 1.00 16.24 83 THR A CA 1
ATOM 662 C C . THR A 1 83 ? -10.548 20.660 7.673 1.00 15.54 83 THR A C 1
ATOM 663 O O . THR A 1 83 ? -9.934 20.028 8.528 1.00 14.93 83 THR A O 1
ATOM 667 N N . ILE A 1 84 ? -11.302 21.709 7.959 1.00 15.86 84 ILE A N 1
ATOM 668 C CA . ILE A 1 84 ? -11.494 22.155 9.334 1.00 16.28 84 ILE A CA 1
ATOM 669 C C . ILE A 1 84 ? -12.127 21.054 10.163 1.00 15.93 84 ILE A C 1
ATOM 670 O O . ILE A 1 84 ? -11.760 20.865 11.325 1.00 14.28 84 ILE A O 1
ATOM 675 N N . LYS A 1 85 ? -13.067 20.318 9.571 1.00 15.15 85 LYS A N 1
ATOM 676 C CA . LYS A 1 85 ? -13.721 19.213 10.262 1.00 14.64 85 LYS A CA 1
ATOM 677 C C . LYS A 1 85 ? -12.681 18.150 10.592 1.00 15.47 85 LYS A C 1
ATOM 678 O O . LYS A 1 85 ? -12.690 17.579 11.686 1.00 14.62 85 LYS A O 1
ATOM 684 N N . GLU A 1 86 ? -11.775 17.874 9.651 1.00 14.29 86 GLU A N 1
ATOM 685 C CA . GLU A 1 86 ? -10.731 16.891 9.921 1.00 14.29 86 GLU A CA 1
ATOM 686 C C . GLU A 1 86 ? -9.822 17.360 11.060 1.00 12.97 86 GLU A C 1
ATOM 687 O O . GLU A 1 86 ? -9.389 16.548 11.880 1.00 13.57 86 GLU A O 1
ATOM 693 N N . ALA A 1 87 ? -9.538 18.660 11.111 1.00 12.20 87 ALA A N 1
ATOM 694 C CA . ALA A 1 87 ? -8.710 19.195 12.197 1.00 11.47 87 ALA A CA 1
ATOM 695 C C . ALA A 1 87 ? -9.472 19.007 13.524 1.00 11.23 87 ALA A C 1
ATOM 696 O O . ALA A 1 87 ? -8.863 18.604 14.530 1.00 11.18 87 ALA A O 1
ATOM 698 N N . ALA A 1 88 ? -10.770 19.309 13.544 1.00 11.04 88 ALA A N 1
ATOM 699 C CA . ALA A 1 88 ? -11.560 19.133 14.771 1.00 10.24 88 ALA A CA 1
ATOM 700 C C . ALA A 1 88 ? -11.552 17.648 15.166 1.00 10.75 88 ALA A C 1
ATOM 701 O O . ALA A 1 88 ? -11.453 17.308 16.352 1.00 10.32 88 ALA A O 1
ATOM 703 N N . GLU A 1 89 ? -11.676 16.755 14.184 1.00 11.40 89 GLU A N 1
ATOM 704 C CA . GLU A 1 89 ? -11.660 15.331 14.499 1.00 11.31 89 GLU A CA 1
ATOM 705 C C . GLU A 1 89 ? -10.333 14.914 15.137 1.00 11.40 89 GLU A C 1
ATOM 706 O O . GLU A 1 89 ? -10.345 14.130 16.096 1.00 12.41 89 GLU A O 1
ATOM 712 N N . LYS A 1 90 ? -9.210 15.427 14.633 1.00 11.22 90 LYS A N 1
ATOM 713 C CA . LYS A 1 90 ? -7.910 15.060 15.216 1.00 12.31 90 LYS A CA 1
ATOM 714 C C . LYS A 1 90 ? -7.769 15.636 16.625 1.00 12.09 90 LYS A C 1
ATOM 715 O O . LYS A 1 90 ? -7.229 14.991 17.532 1.00 12.57 90 LYS A O 1
ATOM 729 N N . VAL A 1 92 ? -10.217 16.190 18.723 1.00 11.30 9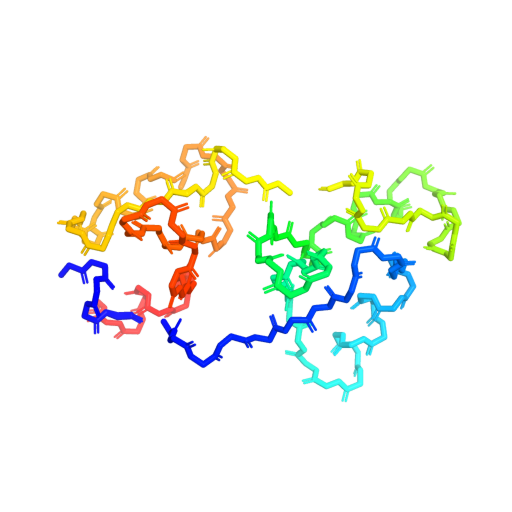2 VAL A N 1
ATOM 730 C CA . VAL A 1 92 ? -11.075 15.401 19.590 1.00 13.05 92 VAL A CA 1
ATOM 731 C C . VAL A 1 92 ? -10.475 14.016 19.875 1.00 13.83 92 VAL A C 1
ATOM 732 O O . VAL A 1 92 ? -10.461 13.576 21.028 1.00 14.75 92 VAL A O 1
ATOM 736 N N . LYS A 1 93 ? -9.949 13.355 18.847 1.00 13.92 93 LYS A N 1
ATOM 737 C CA . LYS A 1 93 ? -9.349 12.027 19.027 1.00 15.43 93 LYS A CA 1
ATOM 738 C C . LYS A 1 93 ? -8.157 12.063 19.987 1.00 16.79 93 LYS A C 1
ATOM 739 O O . LYS A 1 93 ? -7.971 11.146 20.788 1.00 17.14 93 LYS A O 1
ATOM 745 N N . ASN A 1 94 ? -7.348 13.117 19.901 1.00 16.46 94 ASN A N 1
ATOM 746 C CA . ASN A 1 94 ? -6.152 13.268 20.743 1.00 16.97 94 ASN A CA 1
ATOM 747 C C . ASN A 1 94 ? -6.338 14.156 21.960 1.00 18.02 94 ASN A C 1
ATOM 748 O O . ASN A 1 94 ? -5.397 14.416 22.722 1.00 20.02 94 ASN A O 1
ATOM 753 N N . VAL A 1 95 ? -7.560 14.616 22.146 1.00 15.31 95 VAL A N 1
ATOM 754 C CA . VAL A 1 95 ? -7.916 15.486 23.248 1.00 16.69 95 VAL A CA 1
ATOM 755 C C . VAL A 1 95 ? -6.922 16.628 23.438 1.00 16.24 95 VAL A C 1
ATOM 756 O O . VAL A 1 95 ? -6.354 16.843 24.520 1.00 18.64 95 VAL A O 1
ATOM 760 N N . VAL A 1 96 ? -6.693 17.365 22.357 1.00 12.75 96 VAL A N 1
ATOM 761 C CA . VAL A 1 96 ? -5.837 18.538 22.422 1.00 12.65 96 VAL A CA 1
ATOM 762 C C . VAL A 1 96 ? -6.579 19.731 21.825 1.00 11.24 96 VAL A C 1
ATOM 763 O O . VAL A 1 96 ? -7.424 19.593 20.933 1.00 12.37 96 VAL A O 1
ATOM 767 N N . TRP A 1 97 ? -6.224 20.912 22.284 1.00 10.80 97 TRP A N 1
ATOM 768 C CA . TRP A 1 97 ? -6.847 22.138 21.837 1.00 10.93 97 TRP A CA 1
ATOM 769 C C . TRP A 1 97 ? -6.134 22.734 20.636 1.00 11.53 97 TRP A C 1
ATOM 770 O O . TRP A 1 97 ? -6.686 23.567 19.942 1.00 12.34 97 TRP A O 1
ATOM 781 N N . ARG A 1 98 ? -4.905 22.288 20.378 1.00 10.74 98 ARG A N 1
ATOM 782 C CA . ARG A 1 98 ? -4.094 22.840 19.305 1.00 11.37 98 ARG A CA 1
ATOM 783 C C . ARG A 1 98 ? -3.355 21.785 18.532 1.00 11.08 98 ARG A C 1
ATOM 784 O O . ARG A 1 98 ? -2.957 20.764 19.089 1.00 12.34 98 ARG A O 1
ATOM 792 N N . LEU A 1 99 ? -3.162 22.052 17.241 1.00 10.09 99 LEU A N 1
ATOM 793 C CA . LEU A 1 99 ? -2.397 21.170 16.350 1.00 10.44 99 LEU A CA 1
ATOM 794 C C . LEU A 1 99 ? -1.308 21.972 15.665 1.00 10.79 99 LEU A C 1
ATOM 795 O O . LEU A 1 99 ? -1.494 23.140 15.305 1.00 11.14 99 LEU A O 1
ATOM 800 N N . LEU A 1 100 ? -0.153 21.338 15.502 1.00 10.69 100 LEU A N 1
ATOM 801 C CA . LEU A 1 100 ? 0.956 21.919 14.746 1.00 10.04 100 LEU A CA 1
ATOM 802 C C . LEU A 1 100 ? 0.614 21.663 13.265 1.00 11.28 100 LEU A C 1
ATOM 803 O O . LEU A 1 100 ? 0.186 20.567 12.902 1.00 14.05 100 LEU A O 1
ATOM 808 N N . VAL A 1 101 ? 0.812 22.665 12.418 1.00 11.69 101 VAL A N 1
ATOM 809 C CA . VAL A 1 101 ? 0.549 22.476 10.985 1.00 12.00 101 VAL A CA 1
ATOM 810 C C . VAL A 1 101 ? 1.912 22.273 10.318 1.00 12.09 101 VAL A C 1
ATOM 811 O O . VAL A 1 101 ? 2.807 23.095 10.475 1.00 13.29 101 VAL A O 1
ATOM 815 N N . GLU A 1 102 ? 2.053 21.160 9.605 1.00 13.63 102 GLU A N 1
ATOM 816 C CA . GLU A 1 102 ? 3.310 20.822 8.951 1.00 15.43 102 GLU A CA 1
ATOM 817 C C . GLU A 1 102 ? 3.182 20.752 7.424 1.00 15.94 102 GLU A C 1
ATOM 818 O O . GLU A 1 102 ? 2.215 20.177 6.909 1.00 17.04 102 GLU A O 1
ATOM 824 N N . GLU A 1 103 ? 4.151 21.313 6.736 1.00 16.08 103 GLU A N 1
ATOM 825 C CA . GLU A 1 103 ? 4.187 21.293 5.263 1.00 16.86 103 GLU A CA 1
ATOM 826 C C . GLU A 1 103 ? 5.652 21.162 4.880 1.00 18.61 103 GLU A C 1
ATOM 827 O O . GLU A 1 103 ? 6.515 21.834 5.448 1.00 17.56 103 GLU A O 1
ATOM 833 N N . ASP A 1 104 ? 5.931 20.299 3.910 1.00 20.03 104 ASP A N 1
ATOM 834 C CA . ASP A 1 104 ? 7.305 20.068 3.464 1.00 21.63 104 ASP A CA 1
ATOM 835 C C . ASP A 1 104 ? 8.192 19.694 4.658 1.00 22.90 104 ASP A C 1
ATOM 836 O O . ASP A 1 104 ? 9.319 20.179 4.785 1.00 24.72 104 ASP A O 1
ATOM 841 N N . ASP A 1 105 ? 7.656 18.841 5.530 1.00 24.25 105 ASP A N 1
ATOM 842 C CA . ASP A 1 105 ? 8.358 18.343 6.716 1.00 25.34 105 ASP A CA 1
ATOM 843 C C . ASP A 1 105 ? 8.652 19.343 7.836 1.00 25.32 105 ASP A C 1
ATOM 844 O O . ASP A 1 105 ? 9.268 18.969 8.838 1.00 26.13 105 ASP A O 1
ATOM 849 N N . GLU A 1 106 ? 8.218 20.592 7.682 1.00 22.06 106 GLU A N 1
ATOM 850 C CA . GLU A 1 106 ? 8.481 21.618 8.691 1.00 20.83 106 GLU A CA 1
ATOM 851 C C . GLU A 1 106 ? 7.203 22.194 9.292 1.00 17.59 106 GLU A C 1
ATOM 852 O O . GLU A 1 106 ? 6.160 22.227 8.638 1.00 16.14 106 GLU A O 1
ATOM 858 N N . ILE A 1 107 ? 7.290 22.641 10.543 1.00 15.32 107 ILE A N 1
ATOM 859 C CA . ILE A 1 107 ? 6.132 23.232 11.213 1.00 14.16 107 ILE A CA 1
ATOM 860 C C . ILE A 1 107 ? 5.968 24.660 10.698 1.00 13.81 107 ILE A C 1
ATOM 861 O O . ILE A 1 107 ? 6.855 25.499 10.885 1.00 15.16 107 ILE A O 1
ATOM 866 N N . ILE A 1 108 ? 4.832 24.931 10.053 1.00 14.08 108 ILE A N 1
ATOM 867 C CA . ILE A 1 108 ? 4.576 26.256 9.484 1.00 15.43 108 ILE A CA 1
ATOM 868 C C . ILE A 1 108 ? 3.533 27.087 10.224 1.00 15.58 108 ILE A C 1
ATOM 869 O O . ILE A 1 108 ? 3.310 28.253 9.894 1.00 17.32 108 ILE A O 1
ATOM 874 N N . GLY A 1 109 ? 2.891 26.504 11.234 1.00 14.15 109 GLY A N 1
ATOM 875 C CA . GLY A 1 109 ? 1.898 27.257 11.976 1.00 14.28 109 GLY A CA 1
ATOM 876 C C . GLY A 1 109 ? 1.216 26.390 13.007 1.00 12.79 109 GLY A C 1
ATOM 877 O O . GLY A 1 109 ? 1.594 25.225 13.203 1.00 13.11 109 GLY A O 1
ATOM 878 N N . VAL A 1 110 ? 0.194 26.950 13.643 1.00 12.44 110 VAL A N 1
ATOM 879 C CA . VAL A 1 110 ? -0.575 26.237 14.648 1.00 12.89 110 VAL A CA 1
ATOM 880 C C . VAL A 1 110 ? -2.043 26.554 14.425 1.00 13.23 110 VAL A C 1
ATOM 881 O O . VAL A 1 110 ? -2.389 27.688 14.066 1.00 15.30 110 VAL A O 1
ATOM 885 N N . ILE A 1 111 ? -2.901 25.568 14.584 1.00 11.75 111 ILE A N 1
ATOM 886 C CA . ILE A 1 111 ? -4.328 25.833 14.485 1.00 11.99 111 ILE A CA 1
ATOM 887 C C . ILE A 1 111 ? -4.929 25.428 15.821 1.00 11.92 111 ILE A C 1
ATOM 888 O O . ILE A 1 111 ? -4.592 24.386 16.390 1.00 12.15 111 ILE A O 1
ATOM 893 N N A SER A 1 112 ? -5.811 26.279 16.336 0.50 13.58 112 SER A N 1
ATOM 894 N N B SER A 1 112 ? -5.831 26.248 16.352 0.50 13.05 112 SER A N 1
ATOM 895 C CA A SER A 1 112 ? -6.437 26.048 17.627 0.50 13.87 112 SER A CA 1
ATOM 896 C CA B SER A 1 112 ? -6.451 25.877 17.610 0.50 12.95 112 SER A CA 1
ATOM 897 C C A SER A 1 112 ? -7.957 25.912 17.552 0.50 13.24 112 SER A C 1
ATOM 898 C C B SER A 1 112 ? -7.953 25.755 17.479 0.50 12.61 112 SER A C 1
ATOM 899 O O A SER A 1 112 ? -8.581 26.490 16.653 0.50 13.03 112 SER A O 1
ATOM 900 O O B SER A 1 112 ? -8.566 26.180 16.496 0.50 13.43 112 SER A O 1
ATOM 905 N N . ALA A 1 113 ? -8.544 25.173 18.496 1.00 12.39 113 ALA A N 1
ATOM 906 C CA . ALA A 1 113 ? -9.989 25.002 18.521 1.00 12.11 113 ALA A CA 1
ATOM 907 C C . ALA A 1 113 ? -10.666 26.384 18.524 1.00 12.34 113 ALA A C 1
ATOM 908 O O . ALA A 1 113 ? -11.752 26.529 17.957 1.00 12.60 113 ALA A O 1
ATOM 910 N N . THR A 1 114 ? -10.036 27.389 19.139 1.00 12.20 114 THR A N 1
ATOM 911 C CA . THR A 1 114 ? -10.603 28.744 19.154 1.00 14.24 114 THR A CA 1
ATOM 912 C C . THR A 1 114 ? -10.801 29.246 17.730 1.00 14.73 114 THR A C 1
ATOM 913 O O . THR A 1 114 ? -11.838 29.834 17.401 1.00 15.38 114 THR A O 1
ATOM 917 N N . ASP A 1 115 ? -9.799 29.006 16.892 1.00 14.99 115 ASP A N 1
ATOM 918 C CA . ASP A 1 115 ? -9.818 29.431 15.488 1.00 17.44 115 ASP A CA 1
ATOM 919 C C . ASP A 1 115 ? -10.959 28.755 14.734 1.00 15.81 115 ASP A C 1
ATOM 920 O O . ASP A 1 115 ? -11.673 29.370 13.926 1.00 16.70 115 ASP A O 1
ATOM 925 N N . ILE A 1 116 ? -11.116 27.467 14.995 1.00 13.03 116 ILE A N 1
ATOM 926 C CA . ILE A 1 116 ? -12.146 26.671 14.349 1.00 13.48 116 ILE A CA 1
ATOM 927 C C . ILE A 1 116 ? -13.525 27.127 14.799 1.00 13.10 116 ILE A C 1
ATOM 928 O O . ILE A 1 116 ? -14.436 27.299 13.967 1.00 13.76 116 ILE A O 1
ATOM 933 N N . LEU A 1 117 ? -13.695 27.364 16.097 1.00 12.10 117 LEU A N 1
ATOM 934 C CA . LEU A 1 117 ? -15.001 27.819 16.570 1.00 12.54 117 LEU A CA 1
ATOM 935 C C . LEU A 1 117 ? -15.364 29.184 15.987 1.00 13.59 117 LEU A C 1
ATOM 936 O O . LEU A 1 117 ? -16.512 29.396 15.588 1.00 13.56 117 LEU A O 1
ATOM 941 N N . ARG A 1 118 ? -14.398 30.092 15.924 1.00 14.74 118 ARG A N 1
ATOM 942 C CA . ARG A 1 118 ? -14.669 31.414 15.362 1.00 16.40 118 ARG A CA 1
ATOM 943 C C . ARG A 1 118 ? -15.042 31.300 13.892 1.00 18.10 118 ARG A C 1
ATOM 944 O O . ARG A 1 118 ? -15.967 31.980 13.423 1.00 18.78 118 ARG A O 1
ATOM 952 N N . ALA A 1 119 ? -14.357 30.421 13.158 1.00 17.81 119 ALA A N 1
ATOM 953 C CA . ALA A 1 119 ? -14.660 30.252 11.733 1.00 19.11 119 ALA A CA 1
ATOM 954 C C . ALA A 1 119 ? -16.046 29.657 11.510 1.00 20.89 119 ALA A C 1
ATOM 955 O O . ALA A 1 119 ? -16.723 29.987 10.536 1.00 22.64 119 ALA A O 1
ATOM 957 N N . LYS A 1 120 ? -16.480 28.777 12.411 1.00 21.20 120 LYS A N 1
ATOM 958 C CA . LYS A 1 120 ? -17.791 28.150 12.304 1.00 22.62 120 LYS A CA 1
ATOM 959 C C . LYS A 1 120 ? -18.873 29.198 12.554 1.00 24.46 120 LYS A C 1
ATOM 960 O O . LYS A 1 120 ? -19.900 29.232 11.869 1.00 25.35 120 LYS A O 1
#

Sequence (116 aa):
RVEDVVVTDVDTIDITASLEDVLRRNYVENAKKGSSVVVKEGVRVGIVTTWDVLEAIAEGDDLAEVKVWEVERDLVTTISPRATIKEAAEKVKNVVWRLLVEEDDEIIGVISSATDILRAK

Radius of gyration: 14.01 Å; Cα contacts (8 Å, |Δi|>4): 195; chains: 1; bounding box: 37×25×39 Å

CATH classification: 3.10.580.10

B-factor: mean 21.66, std 13.46, range [7.3, 65.38]

Solvent-accessible surface area: 7296 Å² total

Nearest PDB structures (foldseek):
  1pbj-assembly1_A  TM=1.005E+00  e=1.971E-22  Methanothermobacter thermautotrophicus str. Delta H
  2ef7-assembly1_A-2  TM=6.752E-01  e=2.136E-08  Sulfurisphaera tokodaii str. 7
  6y21-assembly1_D  TM=6.197E-01  e=1.606E-05  Toxoplasma gondii ME49
  4l27-assembly1_D  TM=6.966E-01  e=2.426E-04  Homo sapiens
  6zs7-assembly1_A  TM=6.150E-01  e=1.989E-04  Toxoplasma gondii ME49